Protein AF-A0A392NJ16-F1 (afdb_monomer_lite)

Foldseek 3Di:
DEWDPVQQDADADDDFKDKTKDFFDDPDDPPPPGQDFKWKKKWKAWDDVAPDDRIDIDIDTHGDTTIDIDIGTAGQDFTKIKIKMWIQTNVRDIDIYMHIYTHDHPVVVVVVCVVVVVVVVVVVCCVVVVPPDPPPDDDDDDDDD

Organism: NCBI:txid97028

InterPro domains:
  IPR045232 Protein FAM234 [PTHR21419] (1-132)
  IPR056376 DEX1, C-terminal domain [PF23722] (1-104)

Structure (mmCIF, N/CA/C/O backbone):
data_AF-A0A392NJ16-F1
#
_entry.id   AF-A0A392NJ16-F1
#
loop_
_atom_site.group_PDB
_atom_site.id
_atom_site.type_symbol
_atom_site.label_atom_id
_atom_site.label_alt_id
_atom_site.label_comp_id
_atom_site.label_asym_id
_atom_site.label_entity_id
_atom_site.label_seq_id
_atom_site.pdbx_PDB_ins_code
_atom_site.Cartn_x
_atom_site.Cartn_y
_atom_site.Cartn_z
_atom_site.occupancy
_atom_site.B_iso_or_equiv
_atom_site.auth_seq_id
_atom_site.auth_comp_id
_atom_site.auth_asym_id
_atom_site.auth_atom_id
_atom_site.pdbx_PDB_model_num
ATOM 1 N N . ILE A 1 1 ? -5.963 -4.313 12.869 1.00 90.75 1 ILE A N 1
ATOM 2 C CA . ILE A 1 1 ? -5.849 -4.330 11.390 1.00 90.75 1 ILE A CA 1
ATOM 3 C C . ILE A 1 1 ? -4.551 -5.016 11.009 1.00 90.75 1 ILE A C 1
ATOM 5 O O . ILE A 1 1 ? -3.591 -4.872 11.755 1.00 90.75 1 ILE A O 1
ATOM 9 N N . TYR A 1 2 ? -4.518 -5.762 9.909 1.00 93.31 2 TYR A N 1
ATOM 10 C CA . TYR A 1 2 ? -3.259 -6.239 9.339 1.00 93.31 2 TYR A CA 1
ATOM 11 C C . TYR A 1 2 ? -3.328 -6.299 7.810 1.00 93.31 2 TYR A C 1
ATOM 13 O O . TYR A 1 2 ? -4.397 -6.474 7.224 1.00 93.31 2 TYR A O 1
ATOM 21 N N . ILE A 1 3 ? -2.185 -6.147 7.153 1.00 93.00 3 ILE A N 1
ATOM 22 C CA . ILE A 1 3 ? -2.008 -6.321 5.714 1.00 93.00 3 ILE A CA 1
ATOM 23 C C . ILE A 1 3 ? -1.922 -7.813 5.412 1.00 93.00 3 ILE A C 1
ATOM 25 O O . ILE A 1 3 ? -1.090 -8.536 5.973 1.00 93.00 3 ILE A O 1
ATOM 29 N N . THR A 1 4 ? -2.760 -8.269 4.487 1.00 92.19 4 THR A N 1
ATOM 30 C CA . THR A 1 4 ? -2.835 -9.683 4.120 1.00 92.19 4 THR A CA 1
ATOM 31 C C . THR A 1 4 ? -1.534 -10.176 3.477 1.00 92.19 4 THR A C 1
ATOM 33 O O . THR A 1 4 ? -0.839 -9.450 2.764 1.00 92.19 4 THR A O 1
ATOM 36 N N . HIS A 1 5 ? -1.211 -11.453 3.700 1.00 88.19 5 HIS A N 1
ATOM 37 C CA . HIS A 1 5 ? 0.000 -12.090 3.168 1.00 88.19 5 HIS A CA 1
ATOM 38 C C . HIS A 1 5 ? 0.187 -11.921 1.645 1.00 88.19 5 HIS A C 1
ATOM 40 O O . HIS A 1 5 ? 1.297 -11.595 1.226 1.00 88.19 5 HIS A O 1
ATOM 46 N N . PRO A 1 6 ? -0.862 -12.060 0.804 1.00 84.44 6 PRO A N 1
ATOM 47 C CA . PRO A 1 6 ? -0.741 -11.839 -0.634 1.00 84.44 6 PRO A CA 1
ATOM 48 C C . PRO A 1 6 ? -0.246 -10.438 -0.998 1.00 84.44 6 PRO A C 1
ATOM 50 O O . PRO A 1 6 ? 0.514 -10.306 -1.952 1.00 84.44 6 PRO A O 1
ATOM 53 N N . SER A 1 7 ? -0.639 -9.399 -0.253 1.00 82.12 7 SER A N 1
ATOM 54 C CA . SER A 1 7 ? -0.168 -8.022 -0.470 1.00 82.12 7 SER A CA 1
ATOM 55 C C . SER A 1 7 ? 1.274 -7.787 -0.034 1.00 82.12 7 SER A C 1
ATOM 57 O O . SER A 1 7 ? 1.907 -6.877 -0.556 1.00 82.12 7 SER A O 1
ATOM 59 N N . ARG A 1 8 ? 1.804 -8.614 0.873 1.00 84.06 8 ARG A N 1
ATOM 60 C CA . ARG A 1 8 ? 3.211 -8.572 1.300 1.00 84.06 8 ARG A CA 1
ATOM 61 C C . ARG A 1 8 ? 4.142 -9.339 0.361 1.00 84.06 8 ARG A C 1
ATOM 63 O O . ARG A 1 8 ? 5.356 -9.187 0.452 1.00 84.06 8 ARG A O 1
ATOM 70 N N . ALA A 1 9 ? 3.594 -10.199 -0.498 1.00 81.38 9 ALA A N 1
ATOM 71 C CA . ALA A 1 9 ? 4.391 -10.994 -1.418 1.00 81.38 9 ALA A CA 1
ATOM 72 C C . ALA A 1 9 ? 5.141 -10.089 -2.402 1.00 81.38 9 ALA A C 1
ATOM 74 O O . ALA A 1 9 ? 4.570 -9.151 -2.960 1.00 81.38 9 ALA A O 1
ATOM 75 N N . PHE A 1 10 ? 6.418 -10.400 -2.629 1.00 69.31 10 PHE A N 1
ATOM 76 C CA . PHE A 1 10 ? 7.243 -9.670 -3.582 1.00 69.31 10 PHE A CA 1
ATOM 77 C C . PHE A 1 10 ? 6.656 -9.810 -4.989 1.00 69.31 10 PHE A C 1
ATOM 79 O O . PHE A 1 10 ? 6.556 -10.917 -5.523 1.00 69.31 10 PHE A O 1
ATOM 86 N N . ARG A 1 11 ? 6.253 -8.687 -5.578 1.00 72.88 11 ARG A N 1
ATOM 87 C CA . ARG A 1 11 ? 5.710 -8.627 -6.932 1.00 72.88 11 ARG A CA 1
ATOM 88 C C . ARG A 1 11 ? 6.003 -7.271 -7.549 1.00 72.88 11 ARG A C 1
ATOM 90 O O . ARG A 1 11 ? 5.949 -6.248 -6.868 1.00 72.88 11 ARG A O 1
ATOM 97 N N . ASP A 1 12 ? 6.274 -7.288 -8.844 1.00 66.25 12 ASP A N 1
ATOM 98 C CA . ASP A 1 12 ? 6.386 -6.065 -9.623 1.00 66.25 12 ASP A CA 1
ATOM 99 C C . ASP A 1 12 ? 4.979 -5.537 -9.891 1.00 66.25 12 ASP A C 1
ATOM 101 O O . ASP A 1 12 ? 4.192 -6.136 -10.626 1.00 66.25 12 ASP A O 1
ATOM 105 N N . GLU A 1 13 ? 4.648 -4.419 -9.254 1.00 72.94 13 GLU A N 1
ATOM 106 C CA . GLU A 1 13 ? 3.365 -3.758 -9.453 1.00 72.94 13 GLU A CA 1
ATOM 107 C C . GLU A 1 13 ? 3.365 -3.020 -10.797 1.00 72.94 13 GLU A C 1
ATOM 109 O O . GLU A 1 13 ? 4.043 -2.006 -10.980 1.00 72.94 13 GLU A O 1
ATOM 114 N N . GLU A 1 14 ? 2.594 -3.533 -11.757 1.00 65.00 14 GLU A N 1
ATOM 115 C CA . GLU A 1 14 ? 2.458 -2.930 -13.080 1.00 65.00 14 GLU A CA 1
ATOM 116 C C . GLU A 1 14 ? 1.297 -1.927 -13.140 1.00 65.00 14 GLU A C 1
ATOM 118 O O . GLU A 1 14 ? 0.190 -2.184 -12.668 1.00 65.00 14 GLU A O 1
ATOM 123 N N . GLY A 1 15 ? 1.515 -0.793 -13.811 1.00 74.81 15 GLY A N 1
ATOM 124 C CA . GLY A 1 15 ? 0.464 0.181 -14.118 1.00 74.81 15 GLY A CA 1
ATOM 125 C C . GLY A 1 15 ? 0.513 1.454 -13.271 1.00 74.81 15 GLY A C 1
ATOM 126 O O . GLY A 1 15 ? 1.513 1.769 -12.638 1.00 74.81 15 GLY A O 1
ATOM 127 N N . LYS A 1 16 ? -0.573 2.239 -13.313 1.00 81.81 16 LYS A N 1
ATOM 128 C CA . LYS A 1 16 ? -0.663 3.542 -12.621 1.00 81.81 16 LYS A CA 1
ATOM 129 C C . LYS A 1 16 ? -0.901 3.412 -11.111 1.00 81.81 16 LYS A C 1
ATOM 131 O O . LYS A 1 16 ? -0.761 4.388 -10.381 1.00 81.81 16 LYS A O 1
ATOM 136 N N . SER A 1 17 ? -1.338 2.243 -10.657 1.00 87.81 17 SER A N 1
ATOM 137 C CA . SER A 1 17 ? -1.819 2.014 -9.297 1.00 87.81 17 SER A CA 1
ATOM 138 C C . SER A 1 17 ? -1.850 0.529 -8.977 1.00 87.81 17 SER A C 1
ATOM 140 O O . SER A 1 17 ? -2.177 -0.258 -9.866 1.00 87.81 17 SER A O 1
ATOM 142 N N . PHE A 1 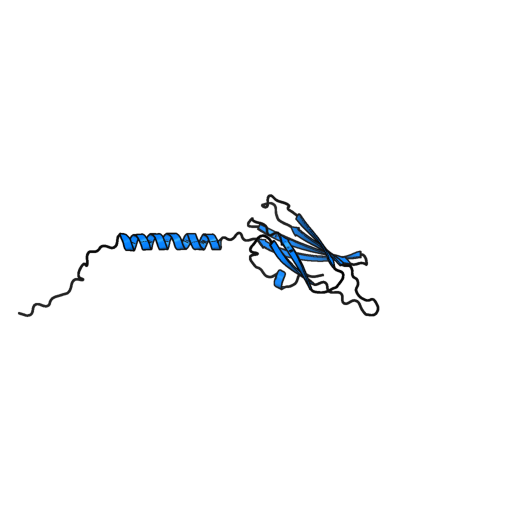18 ? -1.672 0.185 -7.710 1.00 89.38 18 PHE A N 1
ATOM 143 C CA . PHE A 1 18 ? -1.716 -1.174 -7.194 1.00 89.38 18 PHE A CA 1
ATOM 144 C C . PHE A 1 18 ? -2.715 -1.326 -6.044 1.00 89.38 18 PHE A C 1
ATOM 146 O O . PHE A 1 18 ? -3.195 -0.342 -5.473 1.00 89.38 18 PHE A O 1
ATOM 153 N N . TRP A 1 19 ? -3.052 -2.577 -5.726 1.00 91.44 19 TRP A N 1
ATOM 154 C CA . TRP A 1 19 ? -4.016 -2.919 -4.683 1.00 91.44 19 TRP A CA 1
ATOM 155 C C . TRP A 1 19 ? -3.323 -3.407 -3.412 1.00 91.44 19 TRP A C 1
ATOM 157 O O . TRP A 1 19 ? -2.566 -4.381 -3.426 1.00 91.44 19 TRP A O 1
ATOM 167 N N . VAL A 1 20 ? -3.664 -2.772 -2.296 1.00 92.88 20 VAL A N 1
ATOM 168 C CA . VAL A 1 20 ? -3.306 -3.199 -0.945 1.00 92.88 20 VAL A CA 1
ATOM 169 C C . VAL A 1 20 ? -4.538 -3.816 -0.303 1.00 92.88 20 VAL A C 1
ATOM 171 O O . VAL A 1 20 ? -5.569 -3.163 -0.161 1.00 92.88 20 VAL A O 1
ATOM 174 N N . GLU A 1 21 ? -4.444 -5.093 0.048 1.00 94.62 21 GLU A N 1
ATOM 175 C CA . GLU A 1 21 ? -5.504 -5.832 0.714 1.00 94.62 21 GLU A CA 1
ATOM 176 C C . GLU A 1 21 ? -5.206 -5.905 2.211 1.00 94.62 21 GLU A C 1
ATOM 178 O O . GLU A 1 21 ? -4.180 -6.442 2.644 1.00 94.62 21 GLU A O 1
ATOM 183 N N . ILE A 1 22 ? -6.127 -5.349 2.987 1.00 94.94 22 ILE A N 1
ATOM 184 C CA . ILE A 1 22 ? -6.080 -5.269 4.442 1.00 94.94 22 ILE A CA 1
ATOM 185 C C . ILE A 1 22 ? -7.228 -6.073 5.034 1.00 94.94 22 ILE A C 1
ATOM 187 O O . ILE A 1 22 ? -8.285 -6.221 4.421 1.00 94.94 22 ILE A O 1
ATOM 191 N N . GLU A 1 23 ? -7.043 -6.557 6.251 1.00 95.31 23 GLU A N 1
ATOM 192 C CA . GLU A 1 23 ? -8.083 -7.228 7.010 1.00 95.31 23 GLU A 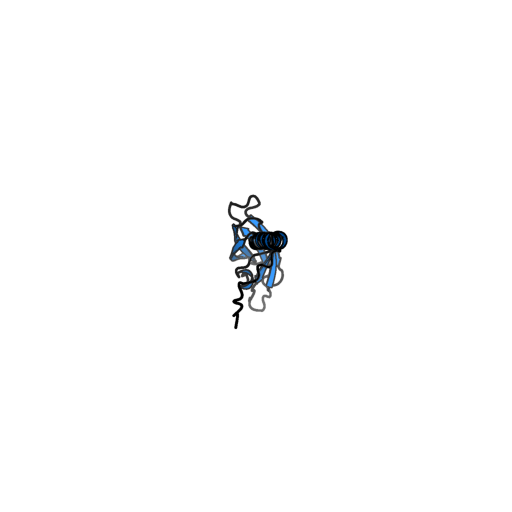CA 1
ATOM 193 C C . GLU A 1 23 ? -8.280 -6.538 8.360 1.00 95.31 23 GLU A C 1
ATOM 195 O O . GLU A 1 23 ? -7.357 -6.370 9.168 1.00 95.31 23 GLU A O 1
ATOM 200 N N . ILE A 1 24 ? -9.516 -6.103 8.592 1.00 93.75 24 ILE A N 1
ATOM 201 C CA . ILE A 1 24 ? -9.965 -5.568 9.869 1.00 93.75 24 ILE A CA 1
ATOM 202 C C . ILE A 1 24 ? -10.551 -6.735 10.653 1.00 93.75 24 ILE A C 1
ATOM 204 O O . ILE A 1 24 ? -11.650 -7.201 10.358 1.00 93.75 24 ILE A O 1
ATOM 208 N N . VAL A 1 25 ? -9.802 -7.211 11.642 1.00 91.06 25 VAL A N 1
ATOM 209 C CA . VAL A 1 25 ? -10.275 -8.229 12.580 1.00 91.06 25 VAL A CA 1
ATOM 210 C C . VAL A 1 25 ? -10.917 -7.530 13.760 1.00 91.06 25 VAL A C 1
ATOM 212 O O . VAL A 1 25 ? -10.241 -6.801 14.484 1.00 91.06 25 VAL A O 1
ATOM 215 N N . ASP A 1 26 ? -12.202 -7.789 13.955 1.00 86.50 26 ASP A N 1
ATOM 216 C CA . ASP A 1 26 ? -12.938 -7.387 15.143 1.00 86.50 26 ASP A CA 1
ATOM 217 C C . ASP A 1 26 ? -13.604 -8.625 15.746 1.00 86.50 26 ASP A C 1
ATOM 219 O O . ASP A 1 26 ? -14.654 -9.076 15.294 1.00 86.50 26 ASP A O 1
ATOM 223 N N . ASN A 1 27 ? -12.936 -9.206 16.742 1.00 80.69 27 ASN A N 1
ATOM 224 C CA . ASN A 1 27 ? -13.413 -10.380 17.474 1.00 80.69 27 ASN A CA 1
ATOM 225 C C . ASN A 1 27 ? -14.024 -9.987 18.827 1.00 80.69 27 ASN A C 1
ATOM 227 O O . ASN A 1 27 ? -13.947 -10.754 19.792 1.00 80.69 27 ASN A O 1
ATOM 231 N N . TYR A 1 28 ? -14.579 -8.778 18.946 1.00 73.56 28 TYR A N 1
ATOM 232 C CA . TYR A 1 28 ? -15.150 -8.335 20.208 1.00 73.56 28 TYR A CA 1
ATOM 233 C C . TYR A 1 28 ? -16.345 -9.207 20.625 1.00 73.56 28 TYR A C 1
ATOM 235 O O . TYR A 1 28 ? -17.179 -9.615 19.815 1.00 73.56 28 TYR A O 1
ATOM 243 N N . ARG A 1 29 ? -16.408 -9.555 21.916 1.00 63.25 29 ARG A N 1
ATOM 244 C CA . ARG A 1 29 ? -17.357 -10.553 22.426 1.00 63.25 29 ARG A CA 1
ATOM 245 C C . ARG A 1 29 ? -18.782 -9.985 22.432 1.00 63.25 29 ARG A C 1
ATOM 247 O O . ARG A 1 29 ? -19.019 -8.864 22.883 1.00 63.25 29 ARG A O 1
ATOM 254 N N . TYR A 1 30 ? -19.732 -10.783 21.947 1.00 49.81 30 TYR A N 1
ATOM 255 C CA . TYR A 1 30 ? -21.171 -10.514 22.047 1.00 49.81 30 TYR A CA 1
ATOM 256 C C . TYR A 1 30 ? -21.550 -10.302 23.531 1.00 49.81 30 TYR A C 1
ATOM 258 O O . TYR A 1 30 ? -21.063 -11.072 24.365 1.00 49.81 30 TYR A O 1
ATOM 266 N N . PRO A 1 31 ? -22.355 -9.280 23.898 1.00 59.25 31 PRO A N 1
ATOM 267 C CA . PRO A 1 31 ? -23.409 -8.636 23.101 1.00 59.25 31 PRO A CA 1
ATOM 268 C C . PRO A 1 31 ? -23.059 -7.280 22.464 1.00 59.25 31 PRO A C 1
ATOM 270 O O . PRO A 1 31 ? -23.929 -6.645 21.879 1.00 59.25 31 PRO A O 1
ATOM 273 N N . SER A 1 32 ? -21.814 -6.815 22.561 1.00 62.88 32 SER A N 1
ATOM 274 C CA . SER A 1 32 ? -21.435 -5.419 22.260 1.00 62.88 32 SER A CA 1
ATOM 275 C C . SER A 1 32 ? -21.364 -5.018 20.774 1.00 62.88 32 SER A C 1
ATOM 277 O O . SER A 1 32 ? -21.079 -3.856 20.480 1.00 62.88 32 SER A O 1
ATOM 279 N N . GLY A 1 33 ? -21.651 -5.937 19.845 1.00 73.88 33 GLY A N 1
ATOM 280 C CA . GLY A 1 33 ? -21.632 -5.681 18.398 1.00 73.88 33 GLY A CA 1
ATOM 281 C C . GLY A 1 33 ? -20.243 -5.333 17.843 1.00 73.88 33 GLY A C 1
ATOM 282 O O . GLY A 1 33 ? -19.227 -5.605 18.479 1.00 73.88 33 GLY A O 1
ATOM 283 N N . ASN A 1 34 ? -20.214 -4.727 16.650 1.00 75.62 34 ASN A N 1
ATOM 284 C CA . ASN A 1 34 ? -18.978 -4.276 16.004 1.00 75.62 34 ASN A CA 1
ATOM 285 C C . ASN A 1 34 ? -18.471 -2.971 16.642 1.00 75.62 34 ASN A C 1
ATOM 287 O O . ASN A 1 34 ? -19.241 -2.077 17.016 1.00 75.62 34 ASN A O 1
ATOM 291 N N . GLN A 1 35 ? -17.153 -2.834 16.722 1.00 80.31 35 GLN A N 1
ATOM 292 C CA . GLN A 1 35 ? -16.483 -1.633 17.204 1.00 80.31 35 GLN A CA 1
ATOM 293 C C . GLN A 1 35 ? -16.405 -0.514 16.154 1.00 80.31 35 GLN A C 1
ATOM 295 O O . GLN A 1 35 ? -16.051 0.605 16.493 1.00 80.31 35 GLN A O 1
ATOM 300 N N . GLY A 1 36 ? -16.859 -0.764 14.921 1.00 81.38 36 GLY A N 1
ATOM 301 C CA . GLY A 1 36 ? -16.910 0.247 13.866 1.00 81.38 36 GLY A CA 1
ATOM 302 C C . GLY A 1 36 ? -17.694 1.520 14.248 1.00 81.38 36 GLY A C 1
ATOM 303 O O . GLY A 1 36 ? -18.561 1.491 15.130 1.00 81.38 36 GLY A O 1
ATOM 304 N N . PRO A 1 37 ? -17.437 2.647 13.562 1.00 90.12 37 PRO A N 1
ATOM 305 C CA . PRO A 1 37 ? -16.641 2.769 12.338 1.00 90.12 37 PRO A CA 1
ATOM 306 C C . PRO A 1 37 ? -15.123 2.760 12.572 1.00 90.12 37 PRO A C 1
ATOM 308 O O . PRO A 1 37 ? -14.629 3.266 13.573 1.00 90.12 37 PRO A O 1
ATOM 311 N N . TYR A 1 38 ? -14.388 2.219 11.602 1.00 93.00 38 TYR A N 1
ATOM 312 C CA . TYR A 1 38 ? -12.931 2.139 11.611 1.00 93.00 38 TYR A CA 1
ATOM 313 C C . TYR A 1 38 ? -12.345 3.146 10.627 1.00 93.00 38 TYR A C 1
ATOM 315 O O . TYR A 1 38 ? -12.560 3.043 9.415 1.00 93.00 38 TYR A O 1
ATOM 323 N N . HIS A 1 39 ? -11.586 4.110 11.135 1.00 95.44 39 HIS A N 1
ATOM 324 C CA . HIS A 1 39 ? -10.892 5.096 10.318 1.00 95.44 39 HIS A CA 1
ATOM 325 C C . HIS A 1 39 ? -9.527 4.560 9.919 1.00 95.44 39 HIS A C 1
ATOM 327 O O . HIS A 1 39 ? -8.622 4.497 10.745 1.00 95.44 39 HIS A O 1
ATOM 333 N N . VAL A 1 40 ? -9.381 4.178 8.654 1.00 95.88 40 VAL A N 1
ATOM 334 C CA . VAL A 1 40 ? -8.148 3.617 8.112 1.00 95.88 40 VAL A CA 1
ATOM 335 C C . VAL A 1 40 ? -7.427 4.666 7.274 1.00 95.88 40 VAL A C 1
ATOM 337 O O . VAL A 1 40 ? -7.979 5.216 6.322 1.00 95.88 40 VAL A O 1
ATOM 340 N N . THR A 1 41 ? -6.169 4.920 7.609 1.00 96.88 41 THR A N 1
ATOM 341 C CA . THR A 1 41 ? -5.251 5.758 6.840 1.00 96.88 41 THR A CA 1
ATOM 342 C C . THR A 1 41 ? -4.181 4.868 6.239 1.00 96.88 41 THR A C 1
ATOM 344 O O . THR A 1 41 ? -3.444 4.204 6.955 1.00 96.88 41 THR A O 1
ATOM 347 N N . THR A 1 42 ? -4.090 4.837 4.915 1.00 96.06 42 THR A N 1
ATOM 348 C CA . THR A 1 42 ? -3.007 4.145 4.213 1.00 96.06 42 THR A CA 1
ATOM 349 C C . THR A 1 42 ? -2.040 5.171 3.655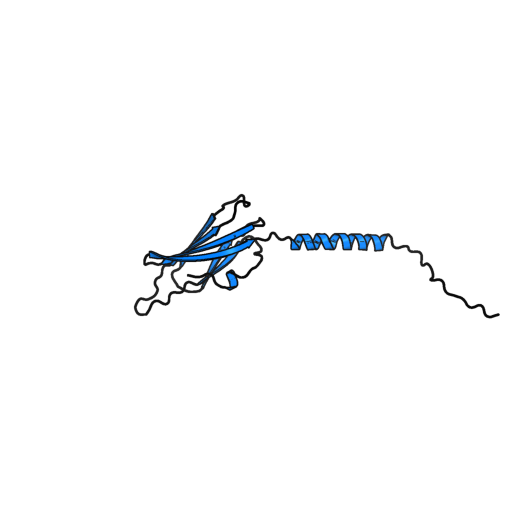 1.00 96.06 42 THR A C 1
ATOM 351 O O . THR A 1 42 ? -2.438 6.063 2.910 1.00 96.06 42 THR A O 1
ATOM 354 N N . THR A 1 43 ? -0.769 5.039 4.006 1.00 95.69 43 THR A N 1
ATOM 355 C CA . THR A 1 43 ? 0.295 5.957 3.621 1.00 95.69 43 THR A CA 1
ATOM 3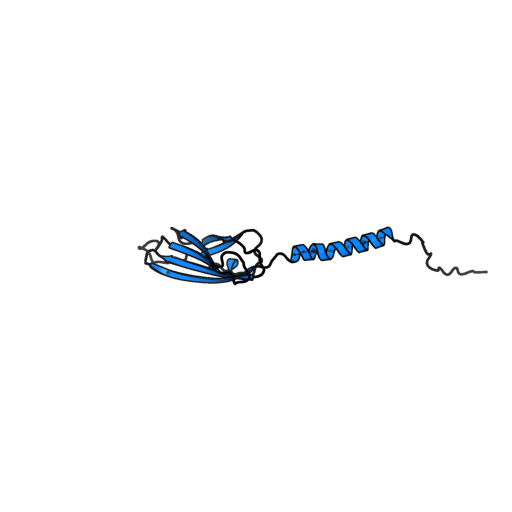56 C C . THR A 1 43 ? 1.370 5.203 2.854 1.00 95.69 43 THR A C 1
ATOM 358 O O . THR A 1 43 ? 1.980 4.282 3.384 1.00 95.69 43 THR A O 1
ATOM 361 N N . LEU A 1 44 ? 1.645 5.617 1.620 1.00 93.44 44 LEU A N 1
ATOM 362 C CA . LEU A 1 44 ? 2.822 5.183 0.875 1.00 93.44 44 LEU A CA 1
ATOM 363 C C . LEU A 1 44 ? 3.958 6.184 1.101 1.00 93.44 44 LEU A C 1
ATOM 365 O O . LEU A 1 44 ? 3.855 7.351 0.720 1.00 93.44 44 LEU A O 1
ATOM 369 N N . LEU A 1 45 ? 5.039 5.707 1.709 1.00 92.38 45 LEU A N 1
ATOM 370 C CA . LEU A 1 45 ? 6.282 6.433 1.934 1.00 92.38 45 LEU A CA 1
ATOM 371 C C . LEU A 1 45 ? 7.276 6.077 0.830 1.00 92.38 45 LEU A C 1
ATOM 373 O O . LEU A 1 45 ? 7.609 4.907 0.634 1.00 92.38 45 LEU A O 1
ATOM 377 N N . VAL A 1 46 ? 7.753 7.090 0.111 1.00 87.56 46 VAL A N 1
ATOM 378 C CA . VAL A 1 46 ? 8.657 6.939 -1.035 1.00 87.56 46 VAL A CA 1
ATOM 379 C C . VAL A 1 46 ? 9.959 7.701 -0.759 1.00 87.56 46 VAL A C 1
ATOM 381 O O . VAL A 1 46 ? 9.913 8.884 -0.414 1.00 87.56 46 VAL A O 1
ATOM 384 N N . PRO A 1 47 ? 11.140 7.077 -0.912 1.00 77.81 47 PRO A N 1
ATOM 385 C CA . PRO A 1 47 ? 12.414 7.707 -0.601 1.00 77.81 47 PRO A CA 1
ATOM 386 C C . PRO A 1 47 ? 12.881 8.642 -1.726 1.00 77.81 47 PRO A C 1
ATOM 388 O O . PRO A 1 47 ? 12.395 8.609 -2.859 1.00 77.81 47 PRO A O 1
ATOM 391 N N . GLY A 1 48 ? 13.859 9.485 -1.385 1.00 67.00 48 GLY A N 1
ATOM 392 C CA . GLY A 1 48 ? 14.136 10.788 -2.006 1.00 67.00 48 GLY A CA 1
ATOM 393 C C . GLY A 1 48 ? 14.512 10.851 -3.490 1.00 67.00 48 GLY A C 1
ATOM 394 O O . GLY A 1 48 ? 14.702 11.955 -3.985 1.00 67.00 48 GLY A O 1
ATOM 395 N N . ASN A 1 49 ? 14.598 9.730 -4.211 1.00 74.81 49 ASN A N 1
ATOM 396 C CA . ASN A 1 49 ? 14.800 9.748 -5.665 1.00 74.81 49 ASN A CA 1
ATOM 397 C C . ASN A 1 49 ? 13.505 10.078 -6.439 1.00 74.81 49 ASN A C 1
ATOM 399 O O . ASN A 1 49 ? 13.542 10.404 -7.623 1.00 74.81 49 ASN A O 1
ATOM 403 N N . TYR A 1 50 ? 12.341 9.992 -5.787 1.00 80.62 50 TYR A N 1
ATOM 404 C CA . TYR A 1 50 ? 11.075 10.412 -6.380 1.00 80.62 50 TYR A CA 1
ATOM 405 C C . TYR A 1 50 ? 10.888 11.930 -6.249 1.00 80.62 50 TYR A C 1
ATOM 407 O O . TYR A 1 50 ? 10.980 12.480 -5.153 1.00 80.62 50 TYR A O 1
ATOM 415 N N . GLN A 1 51 ? 10.622 12.599 -7.373 1.00 77.44 51 GLN A N 1
ATOM 416 C CA . GLN A 1 51 ? 10.437 14.056 -7.439 1.00 77.44 51 GLN A CA 1
ATOM 417 C C . GLN A 1 51 ? 9.015 14.520 -7.070 1.00 77.44 51 GLN A C 1
ATOM 419 O O . GLN A 1 51 ? 8.786 15.720 -6.957 1.00 77.44 51 GLN A O 1
ATOM 424 N N . GLY A 1 52 ? 8.063 13.594 -6.909 1.00 81.31 52 GLY A N 1
ATOM 425 C CA . GLY A 1 52 ? 6.696 13.904 -6.485 1.00 81.31 52 GLY A CA 1
ATOM 426 C C . GLY A 1 52 ? 6.517 13.874 -4.966 1.00 81.31 52 GLY A C 1
ATOM 427 O O . GLY A 1 52 ? 7.480 13.927 -4.199 1.00 81.31 52 GLY A O 1
ATOM 428 N N . ASP A 1 53 ? 5.263 13.739 -4.533 1.00 83.50 53 ASP A N 1
ATOM 429 C CA . ASP A 1 53 ? 4.924 13.631 -3.115 1.00 83.50 53 ASP A CA 1
ATOM 430 C C . ASP A 1 53 ? 5.604 12.415 -2.476 1.00 83.50 53 ASP A C 1
ATOM 432 O O . ASP A 1 53 ? 5.405 11.269 -2.882 1.00 83.50 53 ASP A O 1
ATOM 436 N N . ARG A 1 54 ? 6.407 12.671 -1.440 1.00 86.00 54 ARG A N 1
ATOM 437 C CA . ARG A 1 54 ? 7.133 11.630 -0.686 1.00 86.00 54 ARG A CA 1
ATOM 438 C C . ARG A 1 54 ? 6.222 10.786 0.200 1.00 86.00 54 ARG A C 1
ATOM 440 O O . ARG A 1 54 ? 6.596 9.688 0.601 1.00 86.00 54 ARG A O 1
ATOM 447 N N . THR A 1 55 ? 5.047 11.321 0.503 1.00 90.81 55 THR A N 1
ATOM 448 C CA . THR A 1 55 ? 4.073 10.730 1.408 1.00 90.81 55 THR A CA 1
ATOM 449 C C . THR A 1 55 ? 2.713 10.831 0.752 1.00 90.81 55 THR A C 1
ATOM 451 O O . THR A 1 55 ? 2.121 11.907 0.703 1.00 90.81 55 THR A O 1
ATOM 454 N N . ILE A 1 56 ? 2.210 9.711 0.253 1.00 91.25 56 ILE A N 1
ATOM 455 C CA . ILE A 1 56 ? 0.912 9.652 -0.411 1.00 91.25 56 ILE A CA 1
ATOM 456 C C . ILE A 1 56 ? -0.070 9.016 0.563 1.00 91.25 56 ILE A C 1
ATOM 458 O O . ILE A 1 56 ? 0.045 7.830 0.862 1.00 91.25 56 ILE A O 1
ATOM 462 N N . LYS A 1 57 ? -1.010 9.811 1.081 1.00 93.88 57 LYS A N 1
ATOM 463 C CA . LYS A 1 57 ? -1.996 9.368 2.077 1.00 93.88 57 LYS A CA 1
ATOM 464 C C . LYS A 1 57 ? -3.363 9.144 1.448 1.00 93.88 57 LYS A C 1
ATOM 466 O O . LYS A 1 57 ? -3.815 9.944 0.632 1.00 93.88 57 LYS A O 1
ATOM 471 N N . GLN A 1 58 ? -4.042 8.091 1.881 1.00 94.75 58 GLN A N 1
ATOM 472 C CA . GLN A 1 58 ? -5.408 7.776 1.502 1.00 94.75 58 GLN A CA 1
ATOM 473 C C . GLN A 1 58 ? -6.211 7.394 2.742 1.00 94.75 58 GLN A C 1
ATOM 475 O O . GLN A 1 58 ? -5.919 6.398 3.402 1.00 94.75 58 GLN A O 1
ATOM 480 N N . ASN A 1 59 ? -7.242 8.184 3.033 1.00 95.31 59 ASN A N 1
ATOM 481 C CA . ASN A 1 59 ? -8.084 8.001 4.209 1.00 95.31 59 ASN A CA 1
ATOM 482 C C . ASN A 1 59 ? -9.413 7.383 3.782 1.00 95.31 59 ASN A C 1
ATOM 484 O O . ASN A 1 59 ? -10.068 7.880 2.863 1.00 95.31 59 ASN A O 1
ATOM 488 N N . GLN A 1 60 ? -9.819 6.309 4.447 1.00 94.50 60 GLN A N 1
ATOM 489 C CA . GLN A 1 60 ? -11.075 5.612 4.200 1.00 94.50 60 GLN A CA 1
ATOM 490 C C . GLN A 1 60 ? -11.697 5.184 5.526 1.00 94.50 60 GLN A C 1
ATOM 492 O O . GLN A 1 60 ? -10.996 4.872 6.482 1.00 94.50 60 GLN A O 1
ATOM 497 N N . THR A 1 61 ? -13.026 5.192 5.597 1.00 94.56 61 THR A N 1
ATOM 498 C CA . THR A 1 61 ? -13.757 4.776 6.800 1.00 94.56 61 THR A CA 1
ATOM 499 C C . THR A 1 61 ? -14.590 3.547 6.479 1.00 94.56 61 THR A C 1
ATOM 501 O O . THR A 1 61 ? -15.357 3.557 5.518 1.00 94.56 61 THR A O 1
ATOM 504 N N . TYR A 1 62 ? -14.441 2.502 7.287 1.00 93.12 62 TYR A N 1
ATOM 505 C CA . TYR A 1 62 ? -15.125 1.226 7.113 1.00 93.12 62 TYR A CA 1
ATOM 506 C C . TYR A 1 62 ? -16.127 1.006 8.243 1.00 93.12 62 TYR A C 1
ATOM 508 O O . TYR A 1 62 ? -15.784 1.125 9.415 1.00 93.12 62 TYR A O 1
ATOM 516 N N . SER A 1 63 ? -17.372 0.676 7.906 1.00 89.75 63 SER A N 1
ATOM 517 C CA . SER A 1 63 ? -18.416 0.377 8.897 1.00 89.75 63 SER A CA 1
ATOM 518 C C . SER A 1 63 ? -18.382 -1.073 9.384 1.00 89.75 63 SER A C 1
ATOM 520 O O . SER A 1 63 ? -18.862 -1.366 10.477 1.00 89.75 63 SER A O 1
ATOM 522 N N . LEU A 1 64 ? -17.825 -1.978 8.576 1.00 89.19 64 LEU A N 1
ATOM 523 C CA . LEU A 1 64 ? -17.826 -3.416 8.820 1.00 89.19 64 LEU A CA 1
ATOM 524 C C . LEU A 1 64 ? -16.395 -3.971 8.871 1.00 89.19 64 LEU A C 1
ATOM 526 O O . LEU A 1 64 ? -15.552 -3.558 8.062 1.00 89.19 64 LEU A O 1
ATOM 530 N N . PRO A 1 65 ? -16.124 -4.922 9.784 1.00 91.31 65 PRO A N 1
ATOM 531 C CA . PRO A 1 65 ? -14.879 -5.671 9.778 1.00 91.31 65 PRO A CA 1
ATOM 532 C C . PRO A 1 65 ? -14.819 -6.606 8.561 1.00 91.31 65 PRO A C 1
ATOM 534 O O . PRO A 1 65 ? -15.818 -6.837 7.877 1.00 91.31 65 PRO A O 1
ATOM 537 N N . GLY A 1 66 ? -13.634 -7.146 8.288 1.00 92.12 66 GLY A N 1
ATOM 538 C CA . GLY A 1 66 ? -13.372 -8.039 7.162 1.00 92.12 66 GLY A CA 1
ATOM 539 C C . GLY A 1 66 ? -12.276 -7.533 6.229 1.00 92.12 66 GLY A C 1
ATOM 540 O O . GLY A 1 66 ? -11.486 -6.652 6.576 1.00 92.12 66 GLY A O 1
ATOM 541 N N . LYS A 1 67 ? -12.213 -8.141 5.042 1.00 94.88 67 LYS A N 1
ATOM 542 C CA . LYS A 1 67 ? -11.200 -7.849 4.024 1.00 94.88 67 LYS A CA 1
ATOM 543 C C . LYS A 1 67 ? -11.615 -6.670 3.163 1.00 94.88 67 LYS A C 1
ATOM 545 O O . LYS A 1 67 ? -12.687 -6.684 2.563 1.00 94.88 67 LYS A O 1
ATOM 550 N N . HIS A 1 68 ? -10.718 -5.702 3.044 1.00 94.62 68 HIS A N 1
ATOM 551 C CA . HIS A 1 68 ? -10.910 -4.500 2.247 1.00 94.62 68 HIS A CA 1
ATOM 552 C C . HIS A 1 68 ? -9.719 -4.277 1.325 1.00 94.62 68 HIS A C 1
ATOM 554 O O . HIS A 1 68 ? -8.595 -4.689 1.614 1.00 94.62 68 HIS A O 1
ATOM 560 N N . ARG A 1 69 ? -9.969 -3.628 0.186 1.00 93.38 69 ARG A N 1
ATOM 561 C CA . ARG A 1 69 ? -8.948 -3.342 -0.824 1.00 93.38 69 ARG A CA 1
ATOM 562 C C . ARG A 1 69 ? -8.827 -1.850 -1.052 1.00 93.38 69 ARG A C 1
ATOM 564 O O . ARG A 1 69 ? -9.804 -1.179 -1.372 1.00 93.38 69 ARG A O 1
ATOM 571 N N . ILE A 1 70 ? -7.601 -1.364 -0.946 1.00 93.69 70 ILE A N 1
ATOM 572 C CA . ILE A 1 70 ? -7.239 0.042 -1.060 1.00 93.69 70 ILE A CA 1
ATOM 573 C C . ILE A 1 70 ? -6.338 0.202 -2.277 1.00 93.69 70 ILE A C 1
ATOM 575 O O . ILE A 1 70 ? -5.457 -0.619 -2.528 1.00 93.69 70 ILE A O 1
ATOM 579 N N . LYS A 1 71 ? -6.588 1.243 -3.068 1.00 92.69 71 LYS A N 1
ATOM 580 C CA . LYS A 1 71 ? -5.895 1.473 -4.332 1.00 92.69 71 LYS A CA 1
ATOM 581 C C . LYS A 1 71 ? -4.892 2.608 -4.183 1.00 92.69 71 LYS A C 1
ATOM 583 O O . LYS A 1 71 ? -5.297 3.768 -4.158 1.00 92.69 71 LYS A O 1
ATOM 588 N N . LEU A 1 72 ? -3.607 2.268 -4.163 1.00 91.62 72 LEU A N 1
ATOM 589 C CA . LEU A 1 72 ? -2.510 3.230 -4.071 1.00 91.62 72 LEU A CA 1
ATOM 590 C C . LEU A 1 72 ? -1.886 3.490 -5.445 1.00 91.62 72 LEU A C 1
ATOM 592 O O . LEU A 1 72 ? -1.855 2.586 -6.281 1.00 91.62 72 LEU A O 1
ATOM 596 N N . PRO A 1 73 ? -1.391 4.706 -5.720 1.00 89.56 73 PRO A N 1
ATOM 597 C CA . PRO A 1 73 ? -0.668 4.985 -6.953 1.00 89.56 73 PRO A CA 1
ATOM 598 C C . PRO A 1 73 ? 0.712 4.319 -6.948 1.00 89.56 73 PRO A C 1
ATOM 600 O O . PRO A 1 73 ? 1.390 4.258 -5.924 1.00 89.56 73 PRO A O 1
ATOM 603 N N . THR A 1 74 ? 1.137 3.849 -8.117 1.00 86.38 74 THR A N 1
ATOM 604 C CA . THR A 1 74 ? 2.476 3.287 -8.326 1.00 86.38 74 THR A CA 1
ATOM 605 C C . THR A 1 74 ? 3.461 4.411 -8.626 1.00 86.38 74 THR A C 1
ATOM 607 O O . THR A 1 74 ? 3.124 5.390 -9.294 1.00 86.38 74 THR A O 1
ATOM 610 N N . VAL A 1 75 ? 4.700 4.258 -8.169 1.00 84.56 75 VAL A N 1
ATOM 611 C CA . VAL A 1 75 ? 5.771 5.222 -8.419 1.00 84.56 75 VAL A CA 1
ATOM 612 C C . VAL A 1 75 ? 6.548 4.834 -9.680 1.00 84.56 75 VAL A C 1
ATOM 614 O O . VAL A 1 75 ? 7.035 3.715 -9.803 1.00 84.56 75 VAL A O 1
ATOM 617 N N . GLY A 1 76 ? 6.700 5.775 -10.616 1.00 79.81 76 GLY A N 1
ATOM 618 C CA . GLY A 1 76 ? 7.364 5.556 -11.910 1.00 79.81 76 GLY A CA 1
ATOM 619 C C . GLY A 1 76 ? 8.898 5.556 -11.883 1.00 79.81 76 GLY A C 1
ATOM 620 O O . GLY A 1 76 ? 9.514 5.685 -12.936 1.00 79.81 76 GLY A O 1
ATOM 621 N N . VAL A 1 77 ? 9.524 5.452 -10.710 1.00 80.81 77 VAL A N 1
ATOM 622 C CA . VAL A 1 77 ? 10.986 5.385 -10.561 1.00 80.81 77 VAL A CA 1
ATOM 623 C C . VAL A 1 77 ? 11.379 4.105 -9.841 1.00 80.81 77 VAL A C 1
ATOM 625 O O . VAL A 1 77 ? 10.648 3.622 -8.978 1.00 80.81 77 VAL A O 1
ATOM 628 N N . ARG A 1 78 ? 12.557 3.562 -10.170 1.00 82.81 78 ARG A N 1
ATOM 629 C CA . ARG A 1 78 ? 13.097 2.397 -9.466 1.00 82.81 78 ARG A CA 1
ATOM 630 C C . ARG A 1 78 ? 13.445 2.790 -8.032 1.00 82.81 78 ARG A C 1
ATOM 632 O O . ARG A 1 78 ? 14.440 3.479 -7.812 1.00 82.81 78 ARG A O 1
ATOM 639 N N . THR A 1 79 ? 12.621 2.380 -7.076 1.00 84.00 79 THR A N 1
ATOM 640 C CA . THR A 1 79 ? 12.757 2.788 -5.676 1.00 84.00 79 THR A CA 1
ATOM 641 C C . THR A 1 79 ? 12.082 1.798 -4.731 1.00 84.00 79 THR A C 1
ATOM 643 O O . THR A 1 79 ? 11.173 1.082 -5.140 1.00 84.00 79 THR A O 1
ATOM 646 N N . SER A 1 80 ? 12.509 1.745 -3.471 1.00 86.38 80 SER A N 1
ATOM 647 C CA . SER A 1 80 ? 11.832 0.953 -2.436 1.00 86.38 80 SER A CA 1
ATOM 648 C C . SER A 1 80 ? 10.899 1.855 -1.648 1.00 86.38 80 SER A C 1
ATOM 650 O O . SER A 1 80 ? 11.355 2.872 -1.155 1.00 86.38 80 SER A O 1
ATOM 652 N N . GLY A 1 81 ? 9.625 1.509 -1.520 1.00 88.69 81 GLY A N 1
ATOM 653 C CA . GLY A 1 81 ? 8.672 2.232 -0.683 1.00 88.69 81 GLY A CA 1
ATOM 654 C C . GLY A 1 81 ? 8.283 1.434 0.557 1.00 88.69 81 GLY A C 1
ATOM 655 O O . GLY A 1 81 ? 8.467 0.218 0.606 1.00 88.69 81 GLY A O 1
ATOM 656 N N . THR A 1 82 ? 7.697 2.116 1.532 1.00 92.50 82 THR A N 1
ATOM 657 C CA . THR A 1 82 ? 7.051 1.484 2.687 1.00 92.50 82 THR A CA 1
ATOM 658 C C . THR A 1 82 ? 5.593 1.901 2.705 1.00 92.50 82 THR A C 1
ATOM 660 O O . THR A 1 82 ? 5.283 3.088 2.631 1.00 92.50 82 THR A O 1
ATOM 663 N N . VAL A 1 83 ? 4.689 0.933 2.774 1.00 93.75 83 VAL A N 1
ATOM 664 C CA . VAL A 1 83 ? 3.263 1.187 2.959 1.00 93.75 83 VAL A CA 1
ATOM 665 C C . VAL A 1 83 ? 2.950 1.004 4.433 1.00 93.75 83 VAL A C 1
ATOM 667 O O . VAL A 1 83 ? 3.128 -0.082 4.975 1.00 93.75 83 VAL A O 1
ATOM 670 N N . LEU A 1 84 ? 2.474 2.073 5.057 1.00 95.50 84 LEU A N 1
ATOM 671 C CA . LEU A 1 84 ? 2.004 2.110 6.431 1.00 95.50 84 LEU A CA 1
ATOM 672 C C . LEU A 1 84 ? 0.475 2.159 6.423 1.00 95.50 84 LEU A C 1
ATOM 674 O O . LEU A 1 84 ? -0.118 3.034 5.793 1.00 95.50 84 LEU A O 1
ATOM 678 N N . VAL A 1 85 ? -0.162 1.231 7.123 1.00 96.50 85 VAL A N 1
ATOM 679 C CA . VAL A 1 85 ? -1.607 1.203 7.338 1.00 96.50 85 VAL A CA 1
ATOM 680 C C . VAL A 1 85 ? -1.867 1.487 8.805 1.00 96.50 85 VAL A C 1
ATOM 682 O O . VAL A 1 85 ? -1.415 0.763 9.684 1.00 96.50 85 VAL A O 1
ATOM 685 N N . GLU A 1 86 ? -2.633 2.533 9.063 1.00 96.88 86 GLU A N 1
ATOM 686 C CA . GLU A 1 86 ? -3.028 2.973 10.393 1.00 96.88 86 GLU A CA 1
ATOM 687 C C . GLU A 1 86 ? -4.546 2.877 10.505 1.00 96.88 86 GLU A C 1
ATOM 689 O O . GLU A 1 86 ? -5.267 3.148 9.546 1.00 96.88 86 GLU A O 1
ATOM 694 N N . MET A 1 87 ? -5.048 2.497 11.669 1.00 95.19 87 MET A N 1
ATOM 695 C CA . MET A 1 87 ? -6.469 2.363 11.947 1.00 95.19 87 MET A CA 1
ATOM 696 C C . MET A 1 87 ? -6.773 2.947 13.318 1.00 95.19 87 MET A C 1
ATOM 698 O O . MET A 1 87 ? -6.097 2.627 14.292 1.00 95.19 87 MET A O 1
ATOM 702 N N . VAL A 1 88 ? -7.837 3.739 13.394 1.00 94.88 88 VAL A N 1
ATOM 703 C CA . VAL A 1 88 ? -8.423 4.197 14.653 1.00 94.88 88 VAL A CA 1
ATOM 704 C C . VAL A 1 88 ? -9.845 3.665 14.758 1.00 94.88 88 VAL A C 1
ATOM 706 O O . VAL A 1 88 ? -10.657 3.847 13.848 1.00 94.88 88 VAL A O 1
ATOM 709 N N . ASP A 1 89 ? -10.122 2.969 15.853 1.00 90.38 89 ASP A N 1
ATOM 710 C CA . ASP A 1 89 ? -11.444 2.438 16.185 1.00 90.38 89 ASP A CA 1
ATOM 711 C C . ASP A 1 89 ? -12.366 3.515 16.797 1.00 90.38 89 ASP A C 1
ATOM 713 O O . ASP A 1 89 ? -11.882 4.567 17.225 1.00 90.38 89 ASP A O 1
ATOM 717 N N . LYS A 1 90 ? -13.679 3.259 16.932 1.00 87.81 90 LYS A N 1
ATOM 718 C CA . LYS A 1 90 ? -14.609 4.210 17.583 1.00 87.81 90 LYS A CA 1
ATOM 719 C C . LYS A 1 90 ? -14.184 4.576 19.006 1.00 87.81 90 LYS A C 1
ATOM 721 O O . LYS A 1 90 ? -14.479 5.665 19.486 1.00 87.81 90 LYS A O 1
ATOM 726 N N . ASN A 1 91 ? -13.506 3.646 19.680 1.00 87.00 91 ASN A N 1
ATOM 727 C CA . ASN A 1 91 ? -13.036 3.808 21.051 1.00 87.00 91 ASN A CA 1
ATOM 728 C C . ASN A 1 91 ? -11.721 4.608 21.137 1.00 87.00 91 ASN A C 1
ATOM 730 O O . ASN A 1 91 ? -11.171 4.762 22.223 1.00 87.00 91 ASN A O 1
ATOM 734 N N . GLY A 1 92 ? -11.182 5.078 20.005 1.00 87.44 92 GLY A N 1
ATOM 735 C CA . GLY A 1 92 ? -9.909 5.796 19.940 1.00 87.44 92 GLY A CA 1
ATOM 736 C C . GLY A 1 92 ? -8.674 4.896 20.035 1.00 87.44 92 GLY A C 1
ATOM 737 O O . GLY A 1 92 ? -7.560 5.401 20.159 1.00 87.44 92 GLY A O 1
ATOM 738 N N . LEU A 1 93 ? -8.846 3.571 19.974 1.00 90.56 93 LEU A N 1
ATOM 739 C CA . LEU A 1 93 ? -7.728 2.631 19.935 1.00 90.56 93 LEU A CA 1
ATOM 740 C C . LEU A 1 93 ? -7.014 2.731 18.589 1.00 90.56 93 LEU A C 1
ATOM 742 O O . LEU A 1 93 ? -7.649 2.633 17.538 1.00 90.56 93 LEU A O 1
ATOM 746 N N . TYR A 1 94 ? -5.698 2.911 18.645 1.00 93.88 94 TYR A N 1
ATOM 747 C CA . TYR A 1 94 ? -4.838 3.022 17.478 1.00 93.88 94 TYR A CA 1
ATOM 748 C C . TYR A 1 94 ? -4.148 1.688 17.192 1.00 93.88 94 TYR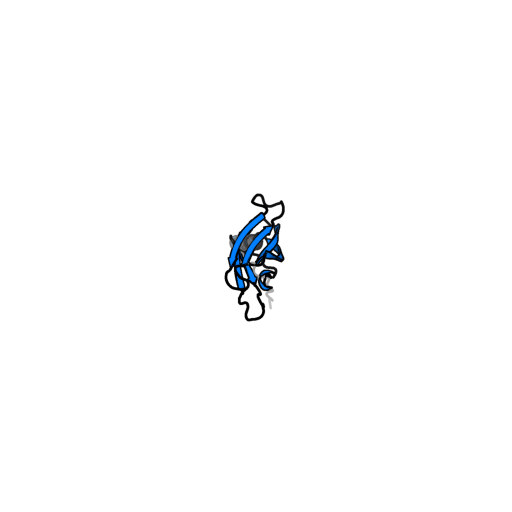 A C 1
ATOM 750 O O . TYR A 1 94 ? -3.544 1.081 18.077 1.00 93.88 94 TYR A O 1
ATOM 758 N N . PHE A 1 95 ? -4.208 1.261 15.936 1.00 94.25 95 PHE A N 1
ATOM 759 C CA . PHE A 1 95 ? -3.536 0.075 15.427 1.00 94.25 95 PHE A CA 1
ATOM 760 C C . PHE A 1 95 ? -2.753 0.441 14.170 1.00 94.25 95 PHE A C 1
ATOM 762 O O . PHE A 1 95 ? -3.255 1.184 13.327 1.00 94.25 95 PHE A O 1
ATOM 769 N N . SER A 1 96 ? -1.562 -0.121 14.006 1.00 95.62 96 SER A N 1
ATOM 770 C CA . SER A 1 96 ? -0.742 0.079 12.815 1.00 95.62 96 SER A CA 1
ATOM 771 C C . SER A 1 96 ? -0.136 -1.230 12.329 1.00 95.62 96 SER A C 1
ATOM 773 O O . SER A 1 96 ? 0.075 -2.163 13.103 1.00 95.62 96 SER A O 1
ATOM 775 N N . ASP A 1 97 ? 0.115 -1.292 11.028 1.00 96.19 97 ASP A N 1
ATOM 776 C CA . ASP A 1 97 ? 0.849 -2.367 10.375 1.00 96.19 97 ASP A CA 1
ATOM 777 C C . ASP A 1 97 ? 1.540 -1.807 9.129 1.00 96.19 97 ASP A C 1
ATOM 779 O O . ASP A 1 97 ? 0.993 -0.938 8.445 1.00 96.19 97 ASP A O 1
ATOM 783 N N . ASP A 1 98 ? 2.736 -2.292 8.821 1.00 94.62 98 ASP A N 1
ATOM 784 C CA . ASP A 1 98 ? 3.535 -1.800 7.708 1.00 94.62 98 ASP A CA 1
ATOM 785 C C . ASP A 1 98 ? 4.205 -2.928 6.920 1.00 94.62 98 ASP A C 1
ATOM 787 O O . ASP A 1 98 ? 4.413 -4.050 7.394 1.00 94.62 98 ASP A O 1
ATOM 791 N N . PHE A 1 99 ? 4.514 -2.630 5.661 1.00 93.06 99 PHE A N 1
ATOM 792 C CA . PHE A 1 99 ? 5.344 -3.492 4.836 1.00 93.06 99 PHE A CA 1
ATOM 793 C C . PHE A 1 99 ? 6.149 -2.687 3.822 1.00 93.06 99 PHE A C 1
ATOM 795 O O . PHE A 1 99 ? 5.717 -1.650 3.315 1.00 93.06 99 PHE A O 1
ATOM 802 N N . SER A 1 100 ? 7.326 -3.206 3.495 1.00 90.12 100 SER A N 1
ATOM 803 C CA . SER A 1 100 ? 8.181 -2.651 2.453 1.00 90.12 100 SER A CA 1
ATOM 804 C C . SER A 1 100 ? 7.903 -3.331 1.119 1.00 90.12 100 SER A C 1
ATOM 806 O O . SER A 1 100 ? 7.700 -4.542 1.054 1.00 90.12 100 SER A O 1
ATOM 808 N N . LEU A 1 101 ? 7.930 -2.549 0.048 1.00 87.44 101 LEU A N 1
ATOM 809 C CA . LEU A 1 101 ? 7.796 -3.018 -1.326 1.00 87.44 101 LEU A CA 1
ATOM 810 C C . LEU A 1 101 ? 8.820 -2.318 -2.214 1.00 87.44 101 LEU A C 1
ATOM 812 O O . LEU A 1 101 ? 9.332 -1.249 -1.881 1.00 87.44 101 LEU A O 1
ATOM 816 N N . THR A 1 102 ? 9.129 -2.905 -3.363 1.00 84.94 102 THR A N 1
ATOM 817 C CA . THR A 1 102 ? 10.066 -2.313 -4.318 1.00 84.94 102 THR A CA 1
ATOM 818 C C . THR A 1 102 ? 9.375 -2.092 -5.648 1.00 84.94 102 THR A C 1
ATOM 820 O O . THR A 1 102 ? 8.771 -2.996 -6.212 1.00 84.94 102 THR A O 1
ATOM 823 N N . PHE A 1 103 ? 9.476 -0.871 -6.158 1.00 81.31 103 PHE A N 1
ATOM 824 C CA . PHE A 1 103 ? 9.039 -0.521 -7.494 1.00 81.31 103 PHE A CA 1
ATOM 825 C C . PHE A 1 103 ? 10.188 -0.787 -8.459 1.00 81.31 103 PHE A C 1
ATOM 827 O O . PHE A 1 103 ? 11.213 -0.098 -8.440 1.00 81.31 103 PHE A O 1
ATOM 834 N N . HIS A 1 104 ? 10.025 -1.792 -9.312 1.00 74.19 104 HIS A N 1
ATOM 835 C CA . HIS A 1 104 ? 10.933 -2.041 -10.420 1.00 74.19 104 HIS A CA 1
ATOM 836 C C . HIS A 1 104 ? 10.357 -1.430 -11.696 1.00 74.19 104 HIS A C 1
ATOM 838 O O . HIS A 1 104 ? 9.265 -1.759 -12.148 1.00 74.19 104 HIS A O 1
ATOM 844 N N . MET A 1 105 ? 11.111 -0.515 -12.302 1.00 66.12 105 MET A N 1
ATOM 845 C CA . MET A 1 105 ? 10.779 0.007 -13.626 1.00 66.12 105 MET A CA 1
ATOM 846 C C . MET A 1 105 ? 10.935 -1.131 -14.645 1.00 66.12 105 MET A C 1
ATOM 848 O O . MET A 1 105 ? 11.930 -1.850 -14.570 1.00 66.12 105 MET A O 1
ATOM 852 N N . HIS A 1 106 ? 9.977 -1.288 -15.570 1.00 64.44 106 HIS A N 1
ATOM 853 C CA . HIS A 1 106 ? 9.827 -2.395 -16.536 1.00 64.44 106 HIS A CA 1
ATOM 854 C C . HIS A 1 106 ? 11.056 -2.683 -17.432 1.00 64.44 106 HIS A C 1
ATOM 856 O O . HIS A 1 106 ? 11.010 -2.536 -18.657 1.00 64.44 106 HIS A O 1
ATOM 862 N N . TYR A 1 107 ? 12.161 -3.146 -16.855 1.00 63.16 107 TYR A N 1
ATOM 863 C CA . TYR A 1 107 ? 13.402 -3.405 -17.579 1.00 63.16 107 TYR A CA 1
ATOM 864 C C . TYR A 1 107 ? 13.251 -4.583 -18.550 1.00 63.16 107 TYR A C 1
ATOM 866 O O . TYR A 1 107 ? 13.857 -4.597 -19.619 1.00 63.16 107 TYR A O 1
ATOM 874 N N . TYR A 1 108 ? 12.363 -5.533 -18.240 1.00 68.56 108 TYR A N 1
ATOM 875 C CA . TYR A 1 108 ? 12.128 -6.710 -19.075 1.00 68.56 108 TYR A CA 1
ATOM 876 C C . TYR A 1 108 ? 11.534 -6.367 -20.455 1.00 68.56 108 TYR A C 1
ATOM 878 O O . TYR A 1 108 ? 11.842 -7.041 -21.440 1.00 68.56 108 TYR A O 1
ATOM 886 N N . LYS A 1 109 ? 10.720 -5.302 -20.566 1.00 73.69 109 LYS A N 1
ATOM 887 C CA . LYS A 1 109 ? 10.156 -4.861 -21.857 1.00 73.69 109 LYS A CA 1
ATOM 888 C C . LYS A 1 109 ? 11.254 -4.337 -22.779 1.00 73.69 109 LYS A C 1
ATOM 890 O O . LYS A 1 109 ? 11.231 -4.627 -23.972 1.00 73.69 109 LYS A O 1
ATOM 895 N N . LEU A 1 110 ? 12.225 -3.615 -22.220 1.00 77.06 110 LEU A N 1
ATOM 896 C CA . LEU A 1 110 ? 13.391 -3.136 -22.958 1.00 77.06 110 LEU A CA 1
ATOM 897 C C . LEU A 1 110 ? 14.336 -4.290 -23.307 1.00 77.06 110 LEU A C 1
ATOM 899 O O . LEU A 1 110 ? 14.761 -4.393 -24.454 1.00 77.06 110 LEU A O 1
ATOM 903 N N . LEU A 1 111 ? 14.591 -5.197 -22.360 1.00 83.56 111 LEU A N 1
ATOM 904 C CA . LEU A 1 111 ? 15.437 -6.371 -22.576 1.00 83.56 111 LEU A CA 1
ATOM 905 C C . LEU A 1 111 ? 14.933 -7.243 -23.736 1.00 83.56 111 LEU A C 1
ATOM 907 O O . LEU A 1 111 ? 15.736 -7.695 -24.550 1.00 83.56 111 LEU A O 1
ATOM 911 N N . LYS A 1 112 ? 13.609 -7.425 -23.857 1.00 87.56 112 LYS A N 1
ATOM 912 C CA . LYS A 1 112 ? 12.999 -8.160 -24.975 1.00 87.56 112 LYS A CA 1
ATOM 913 C C . LYS A 1 112 ? 13.436 -7.591 -26.326 1.00 87.56 112 LYS A C 1
ATOM 915 O O . LYS A 1 112 ? 13.889 -8.339 -27.186 1.00 87.56 112 LYS A O 1
ATOM 920 N N . TRP A 1 113 ? 13.312 -6.279 -26.518 1.00 89.25 113 TRP A N 1
ATOM 921 C CA . TRP A 1 113 ? 13.655 -5.640 -27.792 1.00 89.25 113 TRP A CA 1
ATOM 922 C C . TRP A 1 113 ? 15.162 -5.527 -28.009 1.00 89.25 113 TRP A C 1
ATOM 924 O O . TRP A 1 113 ? 15.624 -5.714 -29.132 1.00 89.25 113 TRP A O 1
ATOM 934 N N . LEU A 1 114 ? 15.927 -5.309 -26.937 1.00 90.94 114 LEU A N 1
ATOM 935 C CA . LEU A 1 114 ? 17.388 -5.301 -26.971 1.00 90.94 114 LEU A CA 1
ATOM 936 C C . LEU A 1 114 ? 17.965 -6.650 -27.427 1.00 90.94 114 LEU A C 1
ATOM 938 O O . LEU A 1 114 ? 18.977 -6.664 -28.115 1.00 90.94 114 LEU A O 1
ATOM 942 N N . LEU A 1 115 ? 17.320 -7.770 -27.090 1.00 91.50 115 LEU A N 1
ATOM 943 C CA . LEU A 1 115 ? 17.742 -9.104 -27.528 1.00 91.50 115 LEU A CA 1
ATOM 944 C C . LEU A 1 115 ? 17.230 -9.455 -28.933 1.00 91.50 115 LEU A C 1
ATOM 946 O O . LEU A 1 115 ? 17.963 -10.015 -29.745 1.00 91.50 115 LEU A O 1
ATOM 950 N N . VAL A 1 116 ? 15.977 -9.111 -29.239 1.00 93.44 116 VAL A N 1
ATOM 951 C CA . VAL A 1 116 ? 15.327 -9.485 -30.504 1.00 93.44 116 VAL A CA 1
ATOM 952 C C . VAL A 1 116 ? 15.896 -8.714 -31.702 1.00 93.44 116 VAL A C 1
ATOM 954 O O . VAL A 1 116 ? 16.086 -9.308 -32.763 1.00 93.44 116 VAL A O 1
ATOM 957 N N . LEU A 1 117 ? 16.204 -7.420 -31.554 1.00 94.56 117 LEU A N 1
ATOM 958 C CA . LEU A 1 117 ? 16.688 -6.591 -32.667 1.00 94.56 117 LEU A CA 1
ATOM 959 C C . LEU A 1 117 ? 18.040 -7.058 -33.244 1.00 94.56 117 LEU A C 1
ATOM 961 O O . LEU A 1 117 ? 18.119 -7.197 -34.465 1.00 94.56 117 LEU A O 1
ATOM 965 N N . PRO A 1 118 ? 19.081 -7.365 -32.442 1.00 94.50 118 PRO A N 1
ATOM 966 C CA . PRO A 1 118 ? 20.337 -7.907 -32.961 1.00 94.50 118 PRO A CA 1
ATOM 967 C C . PRO A 1 118 ? 20.167 -9.254 -33.664 1.00 94.50 118 PR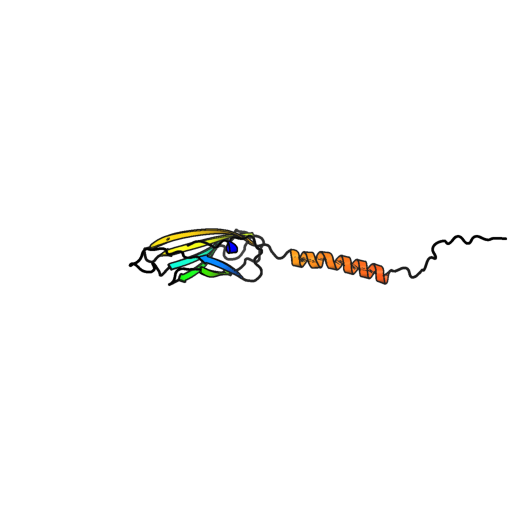O A C 1
ATOM 969 O O . PRO A 1 118 ? 20.790 -9.483 -34.698 1.00 94.50 118 PRO A O 1
ATOM 972 N N . MET A 1 119 ? 19.303 -10.133 -33.144 1.00 94.94 119 MET A N 1
ATOM 973 C CA . MET A 1 119 ? 19.037 -11.431 -33.774 1.00 94.94 119 MET A CA 1
ATOM 974 C C . MET A 1 119 ? 18.350 -11.267 -35.133 1.00 94.94 119 MET A C 1
ATOM 976 O O . MET A 1 119 ? 18.758 -11.908 -36.098 1.00 94.94 119 MET A O 1
ATOM 980 N N . LEU A 1 120 ? 17.358 -10.376 -35.233 1.00 95.06 120 LEU A N 1
ATOM 981 C CA . LEU A 1 120 ? 16.707 -10.027 -36.501 1.00 95.06 120 LEU A CA 1
ATOM 982 C C . LEU A 1 120 ? 17.679 -9.374 -37.485 1.00 95.06 120 LEU A C 1
ATOM 984 O O . LEU A 1 120 ? 17.671 -9.719 -38.664 1.00 95.06 120 LEU A O 1
ATOM 988 N N . GLY A 1 121 ? 18.536 -8.471 -37.003 1.00 94.62 121 GLY A N 1
ATOM 989 C CA . GLY A 1 121 ? 19.578 -7.840 -37.808 1.00 94.62 121 GLY A CA 1
ATOM 990 C C . GLY A 1 121 ? 20.548 -8.869 -38.382 1.00 94.62 121 GLY A C 1
ATOM 991 O O . GLY A 1 121 ? 20.737 -8.920 -39.594 1.00 94.62 121 GLY A O 1
ATOM 992 N N . MET A 1 122 ? 21.098 -9.747 -37.538 1.00 93.75 122 MET A N 1
ATOM 993 C CA . MET A 1 122 ? 22.012 -10.804 -37.978 1.00 93.75 122 MET A CA 1
ATOM 994 C C . MET A 1 122 ? 21.328 -11.794 -38.924 1.00 93.75 122 MET A C 1
ATOM 996 O O . MET A 1 122 ? 21.910 -12.192 -39.930 1.00 93.75 122 MET A O 1
ATOM 1000 N N . PHE A 1 123 ? 20.076 -12.162 -38.647 1.00 93.25 123 PHE A N 1
ATOM 1001 C CA . PHE A 1 123 ? 19.289 -13.003 -39.542 1.00 93.25 123 PHE A CA 1
ATOM 1002 C C . PHE A 1 123 ? 19.104 -12.346 -40.918 1.00 93.25 123 PHE A C 1
ATOM 1004 O O . PHE A 1 123 ? 19.342 -12.991 -41.937 1.00 93.25 123 PHE A O 1
ATOM 1011 N N . GLY A 1 124 ? 18.766 -11.054 -40.960 1.00 92.56 124 GLY A N 1
ATOM 1012 C CA . GLY A 1 124 ? 18.673 -10.284 -42.201 1.00 92.56 124 GLY A CA 1
ATOM 1013 C C . GLY A 1 124 ? 19.998 -10.239 -42.963 1.00 92.56 124 GLY A C 1
ATOM 1014 O O . GLY A 1 124 ? 20.024 -10.515 -44.160 1.00 92.56 124 GLY A O 1
ATOM 1015 N N . VAL A 1 125 ? 21.109 -9.980 -42.266 1.00 91.94 125 VAL A N 1
ATOM 1016 C CA . VAL A 1 125 ? 22.462 -9.995 -42.845 1.00 91.94 125 VAL A CA 1
ATOM 1017 C C . VAL A 1 125 ? 22.779 -11.358 -43.460 1.00 91.94 125 VAL A C 1
ATOM 1019 O O . VAL A 1 125 ? 23.216 -11.418 -44.605 1.00 91.94 125 VAL A O 1
ATOM 1022 N N . LEU A 1 126 ? 22.514 -12.455 -42.748 1.00 87.88 126 LEU A N 1
ATOM 1023 C CA . LEU A 1 126 ? 22.761 -13.811 -43.245 1.00 87.88 126 LEU A CA 1
ATOM 1024 C C . LEU A 1 126 ? 21.890 -14.175 -44.451 1.00 87.88 126 LEU A C 1
ATOM 1026 O O . LEU A 1 126 ? 22.343 -14.914 -45.319 1.00 87.88 126 LEU A O 1
ATOM 1030 N N . VAL A 1 127 ? 20.647 -13.695 -44.514 1.00 87.69 127 VAL A N 1
ATOM 1031 C CA . VAL A 1 127 ? 19.752 -13.947 -45.653 1.00 87.69 127 VAL A CA 1
ATOM 1032 C C . VAL A 1 127 ? 20.166 -13.129 -46.879 1.00 87.69 127 VAL A C 1
ATOM 1034 O O . VAL A 1 127 ? 20.156 -13.666 -47.983 1.00 87.69 127 VAL A O 1
ATOM 1037 N N . ILE A 1 128 ? 20.558 -11.863 -46.699 1.00 87.00 128 ILE A N 1
ATOM 1038 C CA . ILE A 1 128 ? 20.928 -10.957 -47.800 1.00 87.00 128 ILE A CA 1
ATOM 1039 C C . ILE A 1 128 ? 22.332 -11.266 -48.334 1.00 87.00 128 ILE A C 1
ATOM 1041 O O . ILE A 1 128 ? 22.528 -11.320 -49.544 1.00 87.00 128 ILE A O 1
ATOM 1045 N N . LEU A 1 129 ? 23.309 -11.487 -47.449 1.00 82.62 129 LEU A N 1
ATOM 1046 C CA . LEU A 1 129 ? 24.705 -11.752 -47.820 1.00 82.62 129 LEU A CA 1
ATOM 1047 C C . LEU A 1 129 ? 24.994 -13.235 -48.068 1.00 82.62 129 LEU A C 1
ATOM 1049 O O . LEU A 1 129 ? 26.159 -13.613 -48.188 1.00 82.62 129 LEU A O 1
ATOM 1053 N N . ARG A 1 130 ? 23.965 -14.090 -48.121 1.00 68.44 130 ARG A N 1
ATOM 1054 C CA . ARG A 1 130 ? 24.132 -15.525 -48.365 1.00 68.44 130 ARG A CA 1
ATOM 1055 C C . ARG A 1 130 ? 24.917 -15.720 -49.672 1.00 68.44 130 ARG A C 1
ATOM 1057 O O . ARG A 1 130 ? 24.402 -15.356 -50.731 1.00 68.44 130 ARG A O 1
ATOM 1064 N N . PRO A 1 131 ? 26.133 -16.297 -49.638 1.00 65.81 131 PRO A N 1
ATOM 1065 C CA . PRO A 1 131 ? 26.874 -16.581 -50.856 1.00 65.81 131 PRO A CA 1
ATOM 1066 C C . PRO A 1 131 ? 26.063 -17.589 -51.673 1.00 65.81 131 PRO A C 1
ATOM 1068 O O . PRO A 1 131 ? 25.872 -18.723 -51.245 1.00 65.81 131 PRO A O 1
ATOM 1071 N N . GLN A 1 132 ? 25.561 -17.186 -52.842 1.00 60.94 132 GLN A N 1
ATOM 1072 C CA . GLN A 1 132 ? 24.832 -18.082 -53.752 1.00 60.94 132 GLN A CA 1
ATOM 1073 C C . GLN A 1 132 ? 25.753 -19.038 -54.531 1.00 60.94 132 GLN A C 1
ATOM 1075 O O . GLN A 1 132 ? 25.315 -19.733 -55.443 1.00 60.94 132 GLN A O 1
ATOM 1080 N N . GLY A 1 133 ? 27.033 -19.112 -54.165 1.00 62.38 133 GLY A N 1
ATOM 1081 C CA . GLY A 1 133 ? 27.941 -20.123 -54.681 1.00 62.38 133 GLY A CA 1
ATOM 1082 C C . GLY A 1 133 ? 27.706 -21.441 -53.959 1.00 62.38 133 GLY A C 1
ATOM 1083 O O . GLY A 1 133 ? 28.205 -21.630 -52.851 1.00 62.38 133 GLY A O 1
ATOM 1084 N N . ALA A 1 134 ? 26.977 -22.364 -54.586 1.00 62.38 134 ALA A N 1
ATOM 1085 C CA . ALA A 1 134 ? 27.088 -23.773 -54.243 1.00 62.38 134 ALA A CA 1
ATOM 1086 C C . ALA A 1 134 ? 28.541 -24.186 -54.511 1.00 62.38 134 ALA A C 1
ATOM 1088 O O . ALA A 1 134 ? 28.908 -24.467 -55.647 1.00 62.38 134 ALA A O 1
ATOM 1089 N N . VAL A 1 135 ? 29.391 -24.148 -53.484 1.00 66.19 135 VAL A N 1
ATOM 1090 C CA . VAL A 1 135 ? 30.703 -24.788 -53.541 1.00 66.19 135 VAL A CA 1
ATOM 1091 C C . VAL A 1 135 ? 30.413 -26.275 -53.376 1.00 66.19 135 VAL A C 1
ATOM 1093 O O . VAL A 1 135 ? 30.011 -26.677 -52.278 1.00 66.19 135 VAL A O 1
ATOM 1096 N N . PRO A 1 136 ? 30.509 -27.096 -54.440 1.00 65.25 136 PRO A N 1
ATOM 1097 C CA . PRO A 1 136 ? 30.348 -28.527 -54.278 1.00 65.25 136 PRO A CA 1
ATOM 1098 C C . PRO A 1 136 ? 31.396 -28.984 -53.267 1.00 65.25 136 PRO A C 1
ATOM 1100 O O . PRO A 1 136 ? 32.581 -28.667 -53.395 1.00 65.25 136 PRO A O 1
ATOM 1103 N N . LEU A 1 137 ? 30.945 -29.686 -52.228 1.00 67.75 137 LEU A N 1
ATOM 1104 C CA . LEU A 1 137 ? 31.856 -30.348 -51.303 1.00 67.75 137 LEU A CA 1
ATOM 1105 C C . LEU A 1 137 ? 32.796 -31.225 -52.142 1.00 67.75 137 LEU A C 1
ATOM 1107 O O . LEU A 1 137 ? 32.302 -31.916 -53.041 1.00 67.75 137 LEU A O 1
ATOM 1111 N N . PRO A 1 138 ? 34.119 -31.184 -51.906 1.00 69.25 138 PRO A N 1
ATOM 1112 C CA . PRO A 1 138 ? 35.055 -31.993 -52.669 1.00 69.25 138 PRO A CA 1
ATOM 1113 C C . PRO A 1 138 ? 34.640 -33.459 -52.535 1.00 69.25 138 PRO A C 1
ATOM 1115 O O . PRO A 1 138 ? 34.711 -34.043 -51.455 1.00 69.25 138 PRO A O 1
ATOM 1118 N N . SER A 1 139 ? 34.141 -34.029 -53.629 1.00 71.62 139 SER A N 1
ATOM 1119 C CA . SER A 1 139 ? 33.803 -35.443 -53.714 1.00 71.62 139 SER A CA 1
ATOM 1120 C C . SER A 1 139 ? 34.937 -36.139 -54.448 1.00 71.62 139 SER A C 1
ATOM 1122 O O . SER A 1 139 ? 35.345 -35.732 -55.534 1.00 71.62 139 SER A O 1
ATOM 1124 N N . PHE A 1 140 ? 35.500 -37.163 -53.813 1.00 71.19 140 PHE A N 1
ATOM 1125 C CA . PHE A 1 140 ? 36.495 -38.012 -54.447 1.00 71.19 140 PHE A CA 1
ATOM 1126 C C . PHE A 1 140 ? 35.794 -38.867 -55.506 1.00 71.19 140 PHE A C 1
ATOM 1128 O O . PHE A 1 140 ? 35.087 -39.816 -55.167 1.00 71.19 140 PHE A O 1
ATOM 1135 N N . SER A 1 141 ? 35.990 -38.553 -56.786 1.00 69.00 141 SER A N 1
ATOM 1136 C CA . SER A 1 141 ? 35.713 -39.497 -57.864 1.00 69.00 141 SER A CA 1
ATOM 1137 C C . SER A 1 141 ? 36.861 -40.505 -57.928 1.00 69.00 141 SER A C 1
ATOM 1139 O O . SER A 1 141 ? 38.016 -40.168 -58.185 1.00 69.00 141 SER A O 1
ATOM 1141 N N . ARG A 1 142 ? 36.553 -41.770 -57.645 1.00 65.25 142 ARG A N 1
ATOM 1142 C CA . ARG A 1 142 ? 37.488 -42.877 -57.838 1.00 65.25 142 ARG A CA 1
ATOM 1143 C C . ARG A 1 142 ? 37.458 -43.258 -59.317 1.00 65.25 142 ARG A C 1
ATOM 1145 O O . ARG A 1 142 ? 36.511 -43.901 -59.755 1.00 65.25 142 ARG A O 1
ATOM 1152 N N . ASN A 1 143 ? 38.464 -42.818 -60.072 1.00 60.19 143 ASN A N 1
ATOM 1153 C CA . ASN A 1 143 ? 38.722 -43.328 -61.419 1.00 60.19 143 ASN A CA 1
ATOM 1154 C C . ASN A 1 143 ? 39.121 -44.805 -61.289 1.00 60.19 143 ASN A C 1
ATOM 1156 O O . ASN A 1 143 ? 40.142 -45.105 -60.674 1.00 60.19 143 ASN A O 1
ATOM 1160 N N . ASN A 1 144 ? 38.301 -45.709 -61.819 1.00 52.56 144 ASN A N 1
ATOM 1161 C CA . ASN A 1 144 ? 38.713 -47.079 -62.103 1.00 52.56 144 ASN A CA 1
ATOM 1162 C C . ASN A 1 144 ? 38.972 -47.145 -63.615 1.00 52.56 144 ASN A C 1
ATOM 1164 O O . ASN A 1 144 ? 38.005 -47.137 -64.378 1.00 52.56 144 ASN A O 1
ATOM 1168 N N . ASP A 1 145 ? 40.249 -47.165 -64.000 1.00 51.78 145 ASP A N 1
ATOM 1169 C CA . ASP A 1 145 ? 40.700 -47.722 -65.286 1.00 51.78 145 ASP A CA 1
ATOM 1170 C C . ASP A 1 145 ? 40.786 -49.254 -65.181 1.00 51.78 145 ASP A C 1
ATOM 1172 O O . ASP A 1 145 ? 41.125 -49.751 -64.076 1.00 51.78 145 ASP A O 1
#

Radius of gyration: 29.88 Å; chains: 1; bounding box: 64×62×88 Å

Sequence (145 aa):
IYITHPSRAFRDEEGKSFWVEIEIVDNYRYPSGNQGPYHVTTTLLVPGNYQGDRTIKQNQTYSLPGKHRIKLPTVGVRTSGTVLVEMVDKNGLYFSDDFSLTFHMHYYKLLKWLLVLPMLGMFGVLVILRPQGAVPLPSFSRNND

pLDDT: mean 83.96, std 11.58, range [49.81, 96.88]

Secondary structure (DSSP, 8-state):
-EE-HHHHS-----SSEEEEEEEE---PPTTS-----EEEEEEEE--TT-SS-SEEEEEEEESS-EEEEEEEEPPSSSEEEEEEEEEE-TT--EEEEEEEEEE---HHHHHHHHHHHHHHHHHHHHHHS----------------